Protein AF-A0A967Z0R7-F1 (afdb_monomer_lite)

Sequence (79 aa):
DKLRKDGRHVASEELKSGGRLLTNQNGRIVDGPYTETKEAIGGFFLIEANNLEEALEISQECPHFNYGGSVEIREVNPH

Secondary structure (DSSP, 8-state):
-HHHHTT-EEEEEEPPS--EEE-SSTT-EEESS-TT-SS---EEEEE--SSHHHHHHHHTT-GGGGGT------PPPP-

pLDDT: mean 78.86, std 12.48, range [52.75, 95.56]

Radius of gyration: 15.41 Å; chains: 1; bounding box: 30×32×38 Å

Structure (mmCIF, N/CA/C/O backbone):
data_AF-A0A967Z0R7-F1
#
_entry.id   AF-A0A967Z0R7-F1
#
loop_
_atom_site.group_PDB
_atom_site.id
_atom_site.type_symbol
_atom_site.label_atom_id
_atom_site.label_alt_id
_atom_site.label_comp_id
_atom_site.label_asym_id
_atom_site.label_entity_id
_atom_site.label_seq_id
_atom_site.pdbx_PDB_ins_code
_atom_site.Cartn_x
_atom_site.Cartn_y
_atom_site.Cartn_z
_atom_site.occupancy
_atom_site.B_iso_or_equiv
_atom_site.auth_seq_id
_atom_site.auth_comp_id
_atom_site.auth_asym_id
_atom_site.auth_atom_id
_atom_site.pdbx_PDB_model_num
ATOM 1 N N . ASP A 1 1 ? -9.467 -14.737 4.801 1.00 61.06 1 ASP A N 1
ATOM 2 C CA . ASP A 1 1 ? -9.017 -13.351 4.925 1.00 61.06 1 ASP A CA 1
ATOM 3 C C . ASP A 1 1 ? -9.769 -12.663 6.054 1.00 61.06 1 ASP A C 1
ATOM 5 O O . ASP A 1 1 ? -10.998 -12.710 6.046 1.00 61.06 1 ASP A O 1
ATOM 9 N N . LYS A 1 2 ? -9.055 -12.162 7.064 1.00 62.88 2 LYS A N 1
ATOM 10 C CA . LYS A 1 2 ? -9.623 -11.590 8.302 1.00 62.88 2 LYS A CA 1
ATOM 11 C C . LYS A 1 2 ? -10.360 -10.282 7.998 1.00 62.88 2 LYS A C 1
ATOM 13 O O . LYS A 1 2 ? -11.520 -10.135 8.358 1.00 62.88 2 LYS A O 1
ATOM 18 N N . LEU A 1 3 ? -9.777 -9.449 7.136 1.00 65.50 3 LEU A N 1
ATOM 19 C CA . LEU A 1 3 ? -10.367 -8.186 6.677 1.00 65.50 3 LEU A CA 1
ATOM 20 C C . LEU A 1 3 ? -11.685 -8.369 5.924 1.00 65.50 3 LEU A C 1
ATOM 22 O O . LEU A 1 3 ? -12.626 -7.601 6.106 1.00 65.50 3 LEU A O 1
ATOM 26 N N . ARG A 1 4 ? -11.786 -9.435 5.122 1.00 63.00 4 ARG A N 1
ATOM 27 C CA . ARG A 1 4 ? -13.028 -9.774 4.417 1.00 63.00 4 ARG A CA 1
ATOM 28 C C . ARG A 1 4 ? -14.118 -10.295 5.356 1.00 63.00 4 ARG A C 1
ATOM 30 O O . ARG A 1 4 ? -15.293 -10.193 5.026 1.00 63.00 4 ARG A O 1
ATOM 37 N N . LYS A 1 5 ? -13.743 -10.889 6.494 1.00 66.62 5 LYS A N 1
ATOM 38 C CA . LYS A 1 5 ? -14.691 -11.372 7.510 1.00 66.62 5 LYS A CA 1
ATOM 39 C C . LYS A 1 5 ? -15.161 -10.255 8.439 1.00 66.62 5 LYS A C 1
ATOM 41 O O . LYS A 1 5 ? -16.321 -10.270 8.830 1.00 66.62 5 LYS A O 1
ATOM 46 N N . ASP A 1 6 ? -14.295 -9.287 8.713 1.00 70.50 6 ASP A N 1
ATOM 47 C CA . ASP A 1 6 ? -14.567 -8.183 9.637 1.00 70.50 6 ASP A CA 1
ATOM 48 C C . ASP A 1 6 ? -15.270 -6.992 8.956 1.00 70.50 6 ASP A C 1
ATOM 50 O O . ASP A 1 6 ? -15.499 -5.965 9.585 1.00 70.50 6 ASP A O 1
ATOM 54 N N . GLY A 1 7 ? -15.617 -7.116 7.667 1.00 74.12 7 GLY A N 1
ATOM 55 C CA . GLY A 1 7 ? -16.330 -6.088 6.897 1.00 74.12 7 GLY A CA 1
ATOM 56 C C . GLY A 1 7 ? -15.477 -4.883 6.493 1.00 74.12 7 GLY A C 1
ATOM 57 O O . GLY A 1 7 ? -15.995 -3.956 5.891 1.00 74.12 7 GLY A O 1
ATOM 58 N N . ARG A 1 8 ? -14.173 -4.905 6.784 1.00 74.94 8 ARG A N 1
ATOM 59 C CA . ARG A 1 8 ? -13.253 -3.772 6.587 1.00 74.94 8 ARG A CA 1
ATOM 60 C C . ARG A 1 8 ? -12.542 -3.773 5.240 1.00 74.94 8 ARG A C 1
ATOM 62 O O . ARG A 1 8 ? -11.758 -2.875 4.961 1.00 74.94 8 ARG A O 1
ATOM 69 N N . HIS A 1 9 ? -12.756 -4.796 4.420 1.00 80.50 9 HIS A N 1
ATOM 70 C CA . HIS A 1 9 ? -12.168 -4.897 3.091 1.00 80.50 9 HIS A CA 1
ATOM 71 C C . HIS A 1 9 ? -13.089 -4.262 2.047 1.00 80.50 9 HIS A C 1
ATOM 73 O O . HIS A 1 9 ? -14.157 -4.808 1.760 1.00 80.50 9 HIS A O 1
ATOM 79 N N . VAL A 1 10 ? -12.630 -3.182 1.416 1.00 82.00 10 VAL A N 1
ATOM 80 C CA . VAL A 1 10 ? -13.339 -2.543 0.301 1.00 82.00 10 VAL A CA 1
ATOM 81 C C . VAL A 1 10 ? -12.850 -3.111 -1.033 1.00 82.00 10 VAL A C 1
ATOM 83 O O . VAL A 1 10 ? -13.662 -3.567 -1.835 1.00 82.00 10 VAL A O 1
AT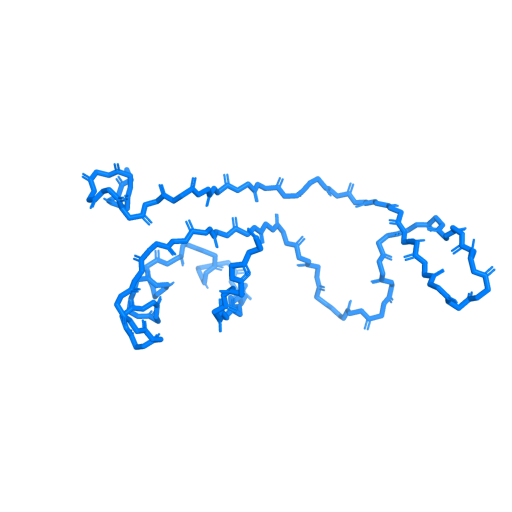OM 86 N N . ALA A 1 11 ? -11.531 -3.153 -1.257 1.00 81.56 11 ALA A N 1
ATOM 87 C CA . ALA A 1 11 ? -10.927 -3.696 -2.478 1.00 81.56 11 ALA A CA 1
ATOM 88 C C . ALA A 1 11 ? -9.493 -4.202 -2.249 1.00 81.56 11 ALA A C 1
ATOM 90 O O . ALA A 1 11 ? -8.772 -3.690 -1.393 1.00 81.56 11 ALA A O 1
ATOM 91 N N . SER A 1 12 ? -9.065 -5.173 -3.054 1.00 83.94 12 SER A N 1
ATOM 92 C CA . SER A 1 12 ? -7.684 -5.652 -3.116 1.00 83.94 12 SER A CA 1
ATOM 93 C C . SER A 1 12 ? -7.419 -6.142 -4.528 1.00 83.94 12 SER A C 1
ATOM 95 O O . SER A 1 12 ? -8.052 -7.095 -4.974 1.00 83.94 12 SER A O 1
ATOM 97 N N . GLU A 1 13 ? -6.516 -5.467 -5.232 1.00 86.81 13 GLU A N 1
ATOM 98 C CA . GLU A 1 13 ? -6.245 -5.756 -6.638 1.00 86.81 13 GLU A CA 1
ATOM 99 C C . GLU A 1 13 ? -4.738 -5.764 -6.898 1.00 86.81 13 GLU A C 1
ATOM 101 O O . GLU A 1 13 ? -4.006 -4.846 -6.510 1.00 86.81 13 GLU A O 1
ATOM 106 N N . GLU A 1 14 ? -4.282 -6.812 -7.582 1.00 87.38 14 GLU A N 1
ATOM 107 C CA . GLU A 1 14 ? -2.930 -6.906 -8.127 1.00 87.38 14 GLU A CA 1
ATOM 108 C C . GLU A 1 14 ? -2.852 -6.116 -9.437 1.00 87.38 14 GLU A C 1
ATOM 110 O O . GLU A 1 14 ? -3.729 -6.205 -10.305 1.00 87.38 14 GLU A O 1
ATOM 115 N N . LEU A 1 15 ? -1.774 -5.357 -9.611 1.00 85.44 15 LEU A N 1
ATOM 116 C CA . LEU A 1 15 ? -1.499 -4.669 -10.860 1.00 85.44 15 LEU A CA 1
ATOM 117 C C . LEU A 1 15 ? -0.701 -5.581 -11.788 1.00 85.44 15 LEU A C 1
ATOM 119 O O . LEU A 1 15 ? 0.340 -6.129 -11.433 1.00 85.44 15 LEU A O 1
ATOM 123 N N . LYS A 1 16 ? -1.164 -5.694 -13.034 1.00 81.69 16 LYS A N 1
ATOM 124 C CA . LYS A 1 16 ? -0.381 -6.345 -14.085 1.00 81.69 16 LYS A CA 1
ATOM 125 C C . LYS A 1 16 ? 0.894 -5.550 -14.343 1.00 81.69 16 LYS A C 1
ATOM 127 O O . LYS A 1 16 ? 0.883 -4.321 -14.332 1.00 81.69 16 LYS A O 1
ATOM 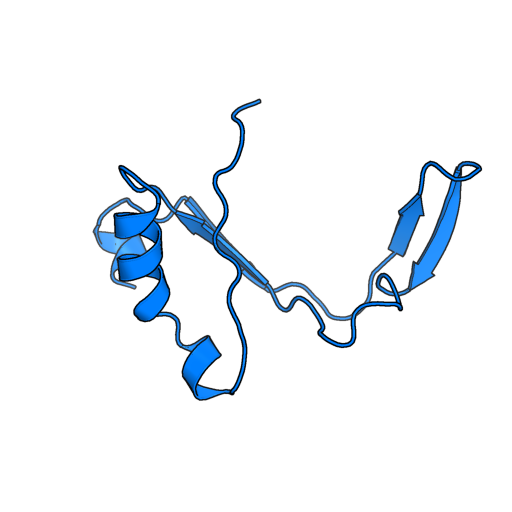132 N N . SER A 1 17 ? 1.972 -6.255 -14.664 1.00 80.56 17 SER A N 1
ATOM 133 C CA . SER A 1 17 ? 3.200 -5.616 -15.120 1.00 80.56 17 SER A CA 1
ATOM 134 C C . SER A 1 17 ? 2.971 -4.811 -16.409 1.00 80.56 17 SER A C 1
ATOM 136 O O . SER A 1 17 ? 2.216 -5.208 -17.301 1.00 80.56 17 SER A O 1
ATOM 138 N N . GLY A 1 18 ? 3.652 -3.666 -16.512 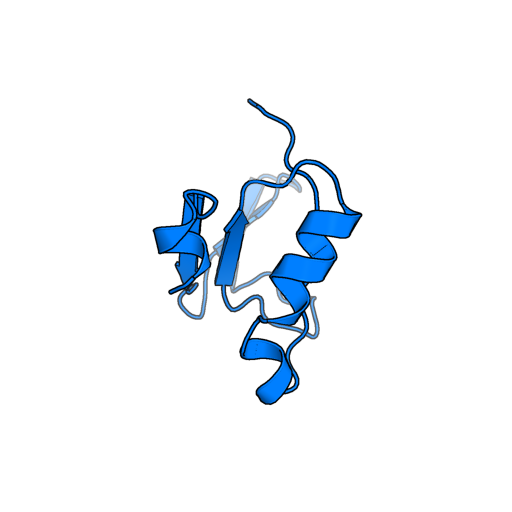1.00 74.94 18 GLY A N 1
ATOM 139 C CA . GLY A 1 18 ? 3.510 -2.732 -17.630 1.00 74.94 18 GLY A CA 1
ATOM 140 C C . GLY A 1 18 ? 2.440 -1.660 -17.398 1.00 74.94 18 GLY A C 1
ATOM 141 O O . GLY A 1 18 ? 1.931 -1.486 -16.299 1.00 74.94 18 GLY A O 1
ATOM 142 N N . GLY A 1 19 ? 2.140 -0.876 -18.434 1.00 77.12 19 GLY A N 1
ATOM 143 C CA . GLY A 1 19 ? 1.191 0.233 -18.340 1.00 77.12 19 GLY A CA 1
ATOM 144 C C . GLY A 1 19 ? 1.438 1.310 -19.388 1.00 77.12 19 GLY A C 1
ATOM 145 O O . GLY A 1 19 ? 2.291 1.157 -20.271 1.00 77.12 19 GLY A O 1
ATOM 146 N N . ARG A 1 20 ? 0.655 2.385 -19.304 1.00 73.06 20 ARG A N 1
ATOM 147 C CA . ARG A 1 20 ? 0.831 3.623 -20.067 1.00 73.06 20 ARG A CA 1
ATOM 148 C C . ARG A 1 20 ? 0.720 4.794 -19.112 1.00 73.06 20 ARG A C 1
ATOM 150 O O . ARG A 1 20 ? -0.224 4.859 -18.328 1.00 73.06 20 ARG A O 1
ATOM 157 N N . LEU A 1 21 ? 1.665 5.713 -19.211 1.00 73.81 21 LEU A N 1
ATOM 158 C CA . LEU A 1 21 ? 1.628 6.960 -18.474 1.00 73.81 21 LEU A CA 1
ATOM 159 C C . LEU A 1 21 ? 0.974 8.028 -19.356 1.00 73.81 21 LEU A C 1
ATOM 161 O O . LEU A 1 21 ? 1.456 8.317 -20.452 1.00 73.81 21 LEU A O 1
ATOM 165 N N . LEU A 1 22 ? -0.102 8.637 -18.863 1.00 70.56 22 LEU A N 1
ATOM 166 C CA . LEU A 1 22 ? -0.697 9.833 -19.454 1.00 70.56 22 LEU A CA 1
ATOM 167 C C . LEU A 1 22 ? -0.408 11.023 -18.534 1.00 70.56 22 LEU A C 1
ATOM 169 O O . LEU A 1 22 ? -0.853 11.035 -17.388 1.00 70.56 22 LEU A O 1
ATOM 173 N N . THR A 1 23 ? 0.327 12.024 -19.025 1.00 72.50 23 THR A N 1
ATOM 174 C CA . THR A 1 23 ? 0.617 13.254 -18.269 1.00 72.50 23 THR A CA 1
ATOM 175 C C . THR A 1 23 ? -0.011 14.475 -18.929 1.00 72.50 23 THR A C 1
ATOM 177 O O . THR A 1 23 ? -0.134 14.569 -20.150 1.00 72.50 23 THR A O 1
ATOM 180 N N . ASN A 1 24 ? -0.365 15.463 -18.105 1.00 69.31 24 ASN A N 1
ATOM 181 C CA . ASN A 1 24 ? -0.810 16.776 -18.579 1.00 69.31 24 ASN A CA 1
ATOM 182 C C . ASN A 1 24 ? 0.368 17.687 -18.995 1.00 69.31 24 ASN A C 1
ATOM 184 O O . ASN A 1 24 ? 0.168 18.813 -19.439 1.00 69.31 24 ASN A O 1
ATOM 188 N N . GLN A 1 25 ? 1.616 17.210 -18.892 1.00 61.09 25 GLN A N 1
ATOM 189 C CA . GLN A 1 25 ? 2.756 17.868 -19.530 1.00 61.09 25 GLN A CA 1
ATOM 190 C C . GLN A 1 25 ? 2.672 17.610 -21.040 1.00 61.09 25 GLN A C 1
ATOM 192 O O . GLN A 1 25 ? 3.196 16.628 -21.561 1.00 61.09 25 GLN A O 1
ATOM 197 N N . ASN A 1 26 ? 1.958 18.495 -21.736 1.00 58.28 26 ASN A N 1
ATOM 198 C CA . ASN A 1 26 ? 1.715 18.468 -23.182 1.00 58.28 26 ASN A CA 1
ATOM 199 C C . ASN A 1 26 ? 0.866 17.287 -23.692 1.00 58.28 26 ASN A C 1
ATOM 201 O O . ASN A 1 26 ? 0.958 16.942 -24.869 1.00 58.28 26 ASN A O 1
ATOM 205 N N . GLY A 1 27 ? 0.043 16.664 -22.838 1.00 62.59 27 GLY A N 1
ATOM 206 C CA . GLY A 1 27 ? -0.924 15.634 -23.252 1.00 62.59 27 GLY A CA 1
ATOM 207 C C . GLY A 1 27 ? -0.298 14.406 -23.923 1.00 62.59 27 GLY A C 1
ATOM 208 O O . GLY A 1 27 ? -0.956 13.725 -24.710 1.00 62.59 27 GLY A O 1
ATOM 209 N N . ARG A 1 28 ? 0.989 14.139 -23.671 1.00 63.53 28 ARG A N 1
ATOM 210 C CA . ARG A 1 28 ? 1.715 13.053 -24.328 1.00 63.53 28 ARG A CA 1
ATOM 211 C C . ARG A 1 28 ? 1.451 11.744 -23.590 1.00 63.53 28 ARG A C 1
ATOM 213 O O . ARG A 1 28 ? 1.781 11.605 -22.416 1.00 63.53 28 ARG A O 1
ATOM 220 N N . ILE A 1 29 ? 0.884 10.775 -24.305 1.00 65.19 29 ILE A N 1
ATOM 221 C CA . ILE A 1 29 ? 0.836 9.380 -23.862 1.00 65.19 29 ILE A CA 1
ATOM 222 C C . ILE A 1 29 ? 2.241 8.802 -24.053 1.00 65.19 29 ILE A C 1
ATOM 224 O O . ILE A 1 29 ? 2.787 8.856 -25.158 1.00 65.19 29 ILE A O 1
ATOM 228 N N . VAL A 1 30 ? 2.839 8.290 -22.980 1.00 65.69 30 VAL A N 1
ATOM 229 C CA . VAL A 1 30 ? 4.141 7.616 -23.014 1.00 65.69 30 VAL A CA 1
ATOM 230 C C . VAL A 1 30 ? 3.941 6.127 -22.743 1.00 65.69 30 VAL A C 1
ATOM 232 O O . VAL A 1 30 ? 3.241 5.724 -21.810 1.00 65.69 30 VAL A O 1
ATOM 235 N N . ASP A 1 31 ? 4.570 5.304 -23.579 1.00 58.03 31 ASP A N 1
ATOM 236 C CA . ASP A 1 31 ? 4.566 3.853 -23.449 1.00 58.03 31 ASP A CA 1
ATOM 237 C C . ASP A 1 31 ? 5.527 3.414 -22.338 1.00 58.03 31 ASP A C 1
ATOM 239 O O . ASP A 1 31 ? 6.743 3.465 -22.505 1.00 58.03 31 ASP A O 1
ATOM 243 N N . GLY A 1 32 ? 4.975 2.982 -21.201 1.00 58.62 32 GLY A N 1
ATOM 244 C CA . GLY A 1 32 ? 5.730 2.420 -20.081 1.00 58.62 32 GLY A CA 1
ATOM 245 C C . GLY A 1 32 ? 5.048 2.642 -18.724 1.00 58.62 32 GLY A C 1
ATOM 246 O O . GLY A 1 32 ? 4.207 3.537 -18.600 1.00 58.62 32 GLY A O 1
ATOM 247 N N . PRO A 1 33 ? 5.386 1.842 -17.694 1.00 58.91 33 PRO A N 1
ATOM 248 C CA . PRO A 1 33 ? 5.175 2.272 -16.314 1.00 58.91 33 PRO A CA 1
ATOM 249 C C . PRO A 1 33 ? 5.982 3.558 -16.082 1.00 58.91 33 PRO A C 1
ATOM 251 O O . PRO A 1 33 ? 7.021 3.735 -16.715 1.00 58.91 33 PRO A O 1
ATOM 254 N N . TYR A 1 34 ? 5.516 4.459 -15.214 1.00 61.38 34 TYR A N 1
ATOM 255 C CA . TYR A 1 34 ? 6.262 5.669 -14.849 1.00 61.38 34 TYR A CA 1
ATOM 256 C C . TYR A 1 34 ? 7.695 5.284 -14.431 1.00 61.38 34 TYR A C 1
ATOM 258 O O . TYR A 1 34 ? 7.903 4.693 -13.376 1.00 61.38 34 TYR A O 1
ATOM 266 N N . THR A 1 35 ? 8.677 5.543 -15.297 1.00 52.75 35 THR A N 1
ATOM 267 C CA . THR A 1 35 ? 10.004 4.903 -15.272 1.00 52.75 35 THR A CA 1
ATOM 268 C C . THR A 1 35 ? 10.986 5.521 -14.271 1.00 52.75 35 THR A C 1
ATOM 270 O O . THR A 1 35 ?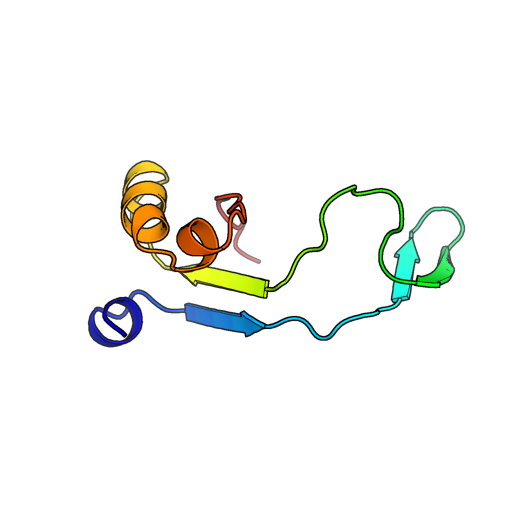 12.186 5.282 -14.368 1.00 52.7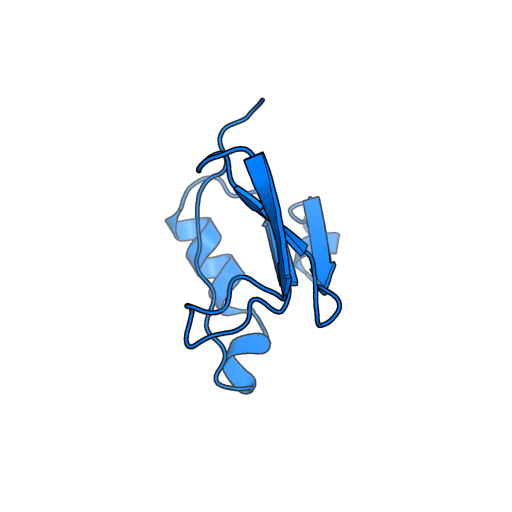5 35 THR A O 1
ATOM 273 N N . GLU A 1 36 ? 10.506 6.308 -13.308 1.00 54.59 36 GLU A N 1
ATOM 274 C CA . GLU A 1 36 ? 11.359 7.032 -12.356 1.00 54.59 36 GLU A CA 1
ATOM 275 C C . GLU A 1 36 ? 11.073 6.723 -10.883 1.00 54.59 36 GLU A C 1
ATOM 277 O O . GLU A 1 36 ? 11.503 7.457 -9.996 1.00 54.59 36 GLU A O 1
ATOM 282 N N . THR A 1 37 ? 10.406 5.610 -10.583 1.00 55.97 37 THR A N 1
ATOM 283 C CA . THR A 1 37 ? 10.460 5.031 -9.237 1.00 55.97 37 THR A CA 1
ATOM 284 C C . THR A 1 37 ? 11.361 3.804 -9.269 1.00 55.97 37 THR A C 1
ATOM 286 O O . THR A 1 37 ? 11.201 2.911 -10.096 1.00 55.97 37 THR A O 1
ATOM 289 N N . LYS A 1 38 ? 12.342 3.741 -8.359 1.00 59.06 38 LYS A N 1
ATOM 290 C CA . LYS A 1 38 ? 13.190 2.547 -8.168 1.00 59.06 38 LYS A CA 1
ATOM 291 C C . LYS A 1 38 ? 12.386 1.317 -7.718 1.00 59.06 38 LYS A C 1
ATOM 293 O O . LYS A 1 38 ? 12.932 0.222 -7.657 1.00 59.06 38 LYS A O 1
ATOM 298 N N . GLU A 1 39 ? 11.107 1.508 -7.414 1.00 71.31 39 GLU A N 1
ATOM 299 C CA . GLU A 1 39 ? 10.194 0.527 -6.854 1.00 71.31 39 GLU A CA 1
ATOM 300 C C . GLU A 1 39 ? 8.940 0.452 -7.736 1.00 71.31 39 GLU A C 1
ATOM 302 O O . GLU A 1 39 ? 8.367 1.478 -8.120 1.00 71.31 39 GLU A O 1
ATOM 307 N N . ALA A 1 40 ? 8.542 -0.770 -8.094 1.00 76.00 40 ALA A N 1
ATOM 308 C CA . ALA A 1 40 ? 7.319 -1.038 -8.840 1.00 76.00 40 ALA A CA 1
ATOM 309 C C . ALA A 1 40 ? 6.140 -1.195 -7.869 1.00 76.00 40 ALA A C 1
ATOM 311 O O . ALA A 1 40 ? 6.251 -1.905 -6.871 1.00 76.00 40 ALA A O 1
ATOM 312 N N . ILE A 1 41 ? 5.000 -0.576 -8.181 1.00 83.88 41 ILE A N 1
ATOM 313 C CA . ILE A 1 41 ? 3.759 -0.771 -7.421 1.00 83.88 41 ILE A CA 1
ATOM 314 C C . ILE A 1 41 ? 3.110 -2.075 -7.896 1.00 83.88 41 ILE A C 1
ATOM 316 O O . ILE A 1 41 ? 2.687 -2.169 -9.047 1.00 83.88 41 ILE A O 1
ATOM 320 N N . GLY A 1 42 ? 3.053 -3.081 -7.020 1.00 85.12 42 GLY A N 1
ATOM 321 C CA . GLY A 1 42 ? 2.494 -4.402 -7.341 1.00 85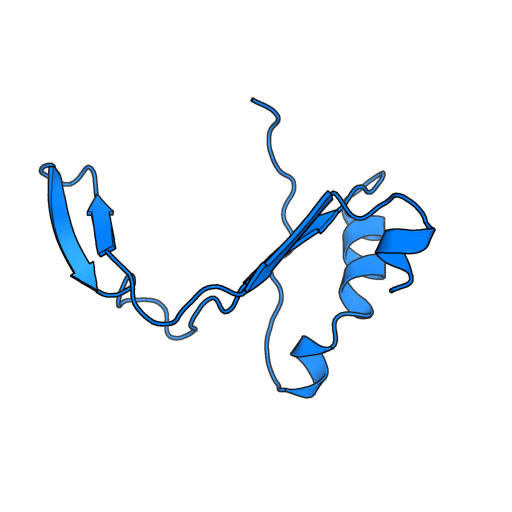.12 42 GLY A CA 1
ATOM 322 C C . GLY A 1 42 ? 0.977 -4.518 -7.173 1.00 85.12 42 GLY A C 1
ATOM 323 O O . GLY A 1 42 ? 0.365 -5.424 -7.724 1.00 85.12 42 GLY A O 1
ATOM 324 N N . GLY A 1 43 ? 0.350 -3.611 -6.428 1.00 88.00 43 GLY A N 1
ATOM 325 C CA . GLY A 1 43 ? -1.056 -3.717 -6.051 1.00 88.00 43 GLY A CA 1
ATOM 326 C C . GLY A 1 43 ? -1.468 -2.624 -5.078 1.00 88.00 43 GLY A C 1
ATOM 327 O O . GLY A 1 43 ? -0.635 -1.827 -4.640 1.00 88.00 43 GLY A O 1
ATOM 328 N N . PHE A 1 44 ? -2.748 -2.608 -4.722 1.00 89.69 44 PHE A N 1
ATOM 329 C CA . PHE A 1 44 ? -3.253 -1.781 -3.629 1.00 89.69 44 PHE A CA 1
ATOM 330 C C . PHE A 1 44 ? -4.317 -2.524 -2.818 1.00 89.69 44 PHE A C 1
ATOM 332 O O . PHE A 1 44 ? -4.959 -3.462 -3.298 1.00 89.69 44 PHE A O 1
ATOM 339 N N . PHE A 1 45 ? -4.512 -2.066 -1.584 1.00 89.50 45 PHE A N 1
ATOM 340 C CA . PHE A 1 45 ? -5.605 -2.468 -0.708 1.00 89.50 45 PHE A CA 1
ATOM 341 C C . PHE A 1 45 ? -6.393 -1.216 -0.332 1.00 89.50 45 PHE A C 1
ATOM 343 O O . PHE A 1 45 ? -5.798 -0.188 -0.013 1.00 89.50 45 PHE A O 1
ATOM 350 N N . LEU A 1 46 ? -7.718 -1.304 -0.354 1.00 91.88 46 LEU A N 1
ATOM 351 C CA . LEU A 1 46 ? -8.607 -0.291 0.197 1.00 91.88 46 LEU A CA 1
ATOM 352 C C . LEU A 1 46 ? -9.334 -0.898 1.394 1.00 91.88 46 LEU A C 1
ATOM 354 O O . LEU A 1 46 ? -10.024 -1.915 1.265 1.00 91.88 46 LEU A O 1
ATOM 358 N N . ILE A 1 47 ? -9.147 -0.274 2.552 1.00 91.50 47 ILE A N 1
ATOM 359 C CA . ILE A 1 47 ? -9.678 -0.734 3.832 1.00 91.50 47 ILE A CA 1
ATOM 360 C C . ILE A 1 47 ? -10.464 0.376 4.522 1.00 91.50 47 ILE A C 1
ATOM 362 O O . ILE A 1 47 ? -10.196 1.557 4.308 1.00 91.50 47 ILE A O 1
ATOM 366 N N . GLU A 1 48 ? -11.396 -0.014 5.384 1.00 92.44 48 GLU A N 1
ATOM 367 C CA . GLU A 1 48 ? -12.035 0.888 6.340 1.00 92.44 48 GLU A CA 1
ATOM 368 C C . GLU A 1 48 ? -11.314 0.824 7.691 1.00 92.44 48 GLU A C 1
ATOM 370 O O . GLU A 1 48 ? -11.092 -0.255 8.251 1.00 92.44 48 GLU A O 1
ATOM 375 N N . ALA A 1 49 ? -10.967 1.997 8.215 1.00 93.69 49 ALA A N 1
ATOM 376 C CA . ALA A 1 49 ? -10.363 2.191 9.527 1.00 93.69 49 ALA A CA 1
ATOM 377 C C . ALA A 1 49 ? -10.880 3.503 10.134 1.00 93.69 49 ALA A C 1
ATOM 379 O O . ALA A 1 49 ? -11.223 4.435 9.408 1.00 93.69 49 ALA A O 1
ATOM 380 N N . ASN A 1 50 ? -10.934 3.589 11.462 1.00 94.00 50 ASN A N 1
ATOM 381 C CA . ASN A 1 50 ? -11.396 4.777 12.179 1.00 94.00 50 ASN A CA 1
ATOM 382 C C . ASN A 1 50 ? -10.362 5.916 12.157 1.00 94.00 50 ASN A C 1
ATOM 384 O O . ASN A 1 50 ? -10.725 7.074 12.359 1.00 94.00 50 ASN A O 1
ATOM 388 N N . ASN A 1 51 ? -9.078 5.591 11.986 1.00 94.12 51 ASN A N 1
ATOM 389 C CA . ASN A 1 51 ? -7.958 6.531 11.922 1.00 94.12 51 ASN A CA 1
ATOM 390 C C . ASN A 1 51 ? -6.719 5.879 11.275 1.00 94.12 51 ASN A C 1
ATOM 392 O O . ASN A 1 51 ? -6.724 4.690 10.937 1.00 94.12 51 ASN A O 1
ATOM 396 N N . LEU A 1 52 ? -5.660 6.674 11.092 1.00 94.31 52 LEU A N 1
ATOM 397 C CA . LEU A 1 52 ? -4.416 6.240 10.453 1.00 94.31 52 LEU A CA 1
ATOM 398 C C . LEU A 1 52 ? -3.673 5.178 11.278 1.00 94.31 52 LEU A C 1
ATOM 400 O O . LEU A 1 52 ? -3.066 4.276 10.705 1.00 94.31 52 LEU A O 1
ATOM 404 N N . GLU A 1 53 ? -3.736 5.256 12.606 1.00 95.56 53 GLU A N 1
ATOM 405 C CA . GLU A 1 53 ? -3.117 4.290 13.515 1.00 95.56 53 GLU A CA 1
ATOM 406 C C . GLU A 1 53 ? -3.748 2.899 13.373 1.00 95.56 53 GLU A C 1
ATOM 408 O O . GLU A 1 53 ? -3.032 1.911 13.228 1.00 95.56 53 GLU A O 1
ATOM 413 N N . GLU A 1 54 ? -5.079 2.809 13.319 1.00 94.75 54 GLU A N 1
ATOM 414 C CA . GLU A 1 54 ? -5.774 1.539 13.084 1.00 94.75 54 GLU A CA 1
ATOM 415 C C . GLU A 1 54 ? -5.476 0.990 11.680 1.00 94.75 54 GLU A C 1
ATOM 417 O O . GLU A 1 54 ? -5.269 -0.214 11.510 1.00 94.75 54 GLU A O 1
ATOM 422 N N . ALA A 1 55 ? -5.390 1.858 10.666 1.00 94.44 55 ALA A N 1
ATOM 423 C CA . ALA A 1 55 ? -4.982 1.450 9.322 1.00 94.44 55 ALA A CA 1
ATOM 424 C C . ALA A 1 55 ? -3.547 0.891 9.300 1.00 94.44 55 ALA A C 1
ATOM 426 O O . ALA A 1 55 ? -3.275 -0.088 8.597 1.00 94.44 55 ALA A O 1
ATOM 427 N N . LEU A 1 56 ? -2.637 1.477 10.085 1.00 93.25 56 LEU A N 1
ATOM 428 C CA . LEU A 1 56 ? -1.269 0.991 10.258 1.00 93.25 56 LEU A CA 1
ATOM 429 C C . LEU A 1 56 ? -1.251 -0.388 10.923 1.00 93.25 56 LEU A C 1
ATOM 431 O O . LEU A 1 56 ? -0.591 -1.288 10.407 1.00 93.25 56 LEU A O 1
ATOM 435 N N . GLU A 1 57 ? -1.983 -0.574 12.023 1.00 93.00 57 GLU A N 1
ATOM 436 C CA . GLU A 1 57 ? -2.090 -1.866 12.717 1.00 93.00 57 GLU A CA 1
ATOM 437 C C . GLU A 1 57 ? -2.626 -2.964 11.794 1.00 93.00 57 GLU A C 1
ATOM 439 O O . GLU A 1 57 ? -2.051 -4.050 11.723 1.00 93.00 57 GLU A O 1
ATOM 444 N N . ILE A 1 58 ? -3.671 -2.664 11.018 1.00 91.12 58 ILE A N 1
ATOM 445 C CA . ILE A 1 58 ? -4.200 -3.579 10.001 1.00 91.12 58 ILE A CA 1
ATOM 446 C C . ILE A 1 58 ? -3.126 -3.912 8.955 1.00 91.12 58 ILE A C 1
ATOM 448 O O . ILE A 1 58 ? -2.945 -5.073 8.584 1.00 91.12 58 ILE A O 1
ATOM 452 N N . SER A 1 59 ? -2.401 -2.897 8.482 1.00 91.25 59 SER A N 1
ATOM 453 C CA . SER A 1 59 ? -1.413 -3.050 7.411 1.00 91.25 59 SER A CA 1
ATOM 454 C C . SER A 1 59 ? -0.189 -3.858 7.838 1.00 91.25 59 SER A C 1
ATOM 456 O O . SER A 1 59 ? 0.441 -4.466 6.976 1.00 91.25 59 SER A O 1
ATOM 458 N N . GLN A 1 60 ? 0.131 -3.929 9.138 1.00 89.00 60 GLN A N 1
ATOM 459 C CA . GLN A 1 60 ? 1.230 -4.750 9.674 1.00 89.00 60 GLN A CA 1
ATOM 460 C C . GLN A 1 60 ? 1.070 -6.247 9.376 1.00 89.00 60 GLN A C 1
ATOM 462 O O . GLN A 1 60 ? 2.068 -6.958 9.268 1.00 89.00 60 GLN A O 1
ATOM 467 N N . GLU A 1 61 ? -0.162 -6.727 9.189 1.00 85.12 61 GLU A N 1
ATOM 468 C CA . GLU A 1 61 ? -0.439 -8.117 8.813 1.00 85.12 61 GLU A CA 1
ATOM 469 C C . GLU A 1 61 ? -0.217 -8.388 7.303 1.00 85.12 61 GLU A C 1
ATOM 471 O O . GLU A 1 61 ? -0.436 -9.509 6.836 1.00 85.12 61 GLU A O 1
ATOM 476 N N . CYS A 1 62 ? 0.224 -7.396 6.513 1.00 83.50 62 CYS A N 1
ATOM 477 C CA . CYS A 1 62 ? 0.406 -7.545 5.070 1.00 83.50 62 CYS A CA 1
ATOM 478 C C . CYS A 1 62 ? 1.541 -8.537 4.732 1.00 83.50 62 CYS A C 1
ATOM 480 O O . CYS A 1 62 ? 2.703 -8.305 5.080 1.00 83.50 62 CYS A O 1
ATOM 482 N N . PRO A 1 63 ? 1.264 -9.607 3.961 1.00 80.88 63 PRO A N 1
ATOM 483 C CA . PRO A 1 63 ? 2.270 -10.613 3.628 1.00 80.88 63 PRO A CA 1
ATOM 484 C C . PRO A 1 63 ? 3.402 -10.078 2.737 1.00 80.88 63 PRO A C 1
ATOM 486 O O . PRO A 1 63 ? 4.448 -10.719 2.659 1.00 80.88 63 PRO A O 1
ATOM 489 N N . HIS A 1 64 ? 3.240 -8.913 2.092 1.00 79.88 64 HIS A N 1
ATOM 490 C CA . HIS A 1 64 ? 4.267 -8.304 1.235 1.00 79.88 64 HIS A CA 1
ATOM 491 C C . HIS A 1 64 ? 5.560 -7.968 1.989 1.00 79.88 64 HIS A C 1
ATOM 493 O O . HIS A 1 64 ? 6.640 -8.020 1.394 1.00 79.88 64 HIS A O 1
ATOM 499 N N . PHE A 1 65 ? 5.482 -7.711 3.298 1.00 81.75 65 PHE A N 1
ATOM 500 C CA . PHE A 1 65 ? 6.670 -7.485 4.124 1.00 81.75 65 PHE A CA 1
ATOM 501 C C . PHE A 1 65 ? 7.589 -8.711 4.181 1.00 81.75 65 PHE A C 1
ATOM 503 O O . PHE A 1 65 ? 8.809 -8.562 4.224 1.00 81.75 65 PHE A O 1
ATOM 510 N N . ASN A 1 66 ? 7.036 -9.927 4.077 1.00 80.38 66 ASN A N 1
ATOM 511 C CA . ASN A 1 66 ? 7.824 -11.166 4.064 1.00 80.38 66 ASN A CA 1
ATOM 512 C C . ASN A 1 66 ? 8.682 -11.319 2.799 1.00 80.38 66 ASN A C 1
ATOM 514 O O . ASN A 1 66 ? 9.615 -12.119 2.782 1.00 80.38 66 ASN A O 1
ATOM 518 N N . TYR A 1 67 ? 8.378 -10.555 1.748 1.00 81.69 67 TYR A N 1
ATOM 519 C CA . TYR A 1 67 ? 9.094 -10.570 0.473 1.00 81.69 67 TYR A CA 1
ATOM 520 C C . TYR A 1 67 ? 10.009 -9.347 0.297 1.00 81.69 67 TYR A C 1
ATOM 522 O O . TYR A 1 67 ? 10.490 -9.097 -0.806 1.00 81.69 67 TYR A O 1
ATOM 530 N N . GLY A 1 68 ? 10.253 -8.583 1.371 1.00 82.00 68 GLY A N 1
ATOM 531 C CA . GLY A 1 68 ? 11.068 -7.365 1.330 1.00 82.00 68 GLY A CA 1
ATOM 532 C C . GLY A 1 68 ? 10.382 -6.180 0.644 1.00 82.00 68 GLY A C 1
ATOM 533 O O . GLY A 1 68 ? 11.055 -5.216 0.292 1.00 82.00 68 GLY A O 1
ATOM 534 N N . GLY A 1 69 ? 9.064 -6.259 0.433 1.00 84.88 69 GLY A N 1
ATOM 535 C CA . GLY A 1 69 ? 8.264 -5.154 -0.082 1.00 84.88 69 GLY A CA 1
ATOM 536 C C . GLY A 1 69 ? 7.953 -4.110 0.990 1.00 84.88 69 GLY A C 1
ATOM 537 O O . GLY A 1 69 ? 8.119 -4.342 2.188 1.00 84.88 69 GLY A O 1
ATOM 538 N N . SER A 1 70 ? 7.455 -2.964 0.544 1.00 88.69 70 SER A N 1
ATOM 539 C CA . SER A 1 70 ? 6.967 -1.870 1.382 1.00 88.69 70 SER A CA 1
ATOM 540 C C . SER A 1 70 ? 5.481 -1.611 1.103 1.00 88.69 70 SER A C 1
ATOM 542 O O . SER A 1 70 ? 4.949 -2.010 0.066 1.00 88.69 70 SER A O 1
ATOM 544 N N . VAL A 1 71 ? 4.793 -0.973 2.052 1.00 90.25 71 VAL A N 1
ATOM 545 C CA . VAL A 1 71 ? 3.397 -0.536 1.909 1.00 90.25 71 VAL A CA 1
ATOM 546 C C . VAL A 1 71 ? 3.317 0.918 2.364 1.00 90.25 71 VAL A C 1
ATOM 548 O O . VAL A 1 71 ? 3.691 1.233 3.492 1.00 90.25 71 VAL A O 1
ATOM 551 N N . GLU A 1 72 ? 2.839 1.800 1.488 1.00 91.88 72 GLU A N 1
ATOM 552 C CA . GLU A 1 72 ? 2.494 3.187 1.817 1.00 91.88 72 GLU A CA 1
ATOM 553 C C . GLU A 1 72 ? 1.023 3.244 2.249 1.00 91.88 72 GLU A C 1
ATOM 555 O O . GLU A 1 72 ? 0.151 2.720 1.557 1.00 91.88 72 GLU A O 1
ATOM 560 N N . ILE A 1 73 ? 0.742 3.875 3.391 1.00 93.75 73 ILE A N 1
ATOM 561 C CA . ILE A 1 73 ? -0.604 3.945 3.975 1.00 93.75 73 ILE A CA 1
ATOM 562 C C . ILE A 1 73 ? -1.075 5.389 3.910 1.00 93.75 73 ILE A C 1
ATOM 564 O O . ILE A 1 73 ? -0.438 6.282 4.473 1.00 93.75 73 ILE A O 1
ATOM 568 N N . ARG A 1 74 ? -2.182 5.621 3.204 1.00 95.19 74 ARG A N 1
ATOM 569 C CA . ARG A 1 74 ? -2.735 6.957 2.971 1.00 95.19 74 ARG A CA 1
ATOM 570 C C . ARG A 1 74 ? -4.247 6.947 3.026 1.00 95.19 74 ARG A C 1
ATOM 572 O O . ARG A 1 74 ? -4.889 6.050 2.490 1.00 95.19 74 ARG A O 1
ATOM 579 N N . GLU A 1 75 ? -4.789 7.996 3.628 1.00 93.88 75 GLU A N 1
ATOM 580 C CA . GLU A 1 75 ? -6.216 8.283 3.586 1.00 93.88 75 GLU A CA 1
ATOM 581 C C . GLU A 1 75 ? -6.634 8.702 2.169 1.00 93.88 75 GLU A C 1
ATOM 583 O O . GLU A 1 75 ? -5.900 9.408 1.464 1.00 93.88 75 GLU A O 1
ATOM 588 N N . VAL A 1 76 ? -7.815 8.250 1.747 1.00 92.00 76 VAL A N 1
ATOM 589 C CA . VAL A 1 76 ? -8.425 8.637 0.474 1.00 92.00 76 VAL A CA 1
ATOM 590 C C . VAL A 1 76 ? -9.429 9.756 0.714 1.00 92.00 76 VAL A C 1
ATOM 592 O O . VAL A 1 76 ? -10.226 9.696 1.645 1.00 92.00 76 VAL A O 1
ATOM 595 N N . ASN A 1 77 ? -9.424 10.768 -0.150 1.00 87.69 77 ASN A N 1
ATOM 596 C CA . ASN A 1 77 ? -10.494 11.757 -0.137 1.00 87.69 77 ASN A CA 1
ATOM 597 C C . ASN A 1 77 ? -11.730 11.154 -0.823 1.00 87.69 77 ASN A C 1
ATOM 599 O O . ASN A 1 77 ? -11.596 10.644 -1.939 1.00 87.69 77 ASN A O 1
ATOM 603 N N . PRO A 1 78 ? -12.921 11.212 -0.206 1.00 79.56 78 PRO A N 1
ATOM 604 C CA . PRO A 1 78 ? -14.148 10.805 -0.874 1.00 79.56 78 PRO A CA 1
ATOM 605 C C . PRO A 1 78 ? -14.443 11.741 -2.057 1.00 79.56 78 PRO A C 1
ATOM 607 O O . PRO A 1 78 ? -14.210 12.951 -1.980 1.00 79.56 78 PRO A O 1
ATOM 610 N N . HIS A 1 79 ? -14.954 11.166 -3.145 1.00 63.59 79 HIS A N 1
ATOM 611 C CA . HIS A 1 79 ? -15.408 11.871 -4.345 1.00 63.59 79 HIS A CA 1
ATOM 612 C C . HIS A 1 79 ? -16.909 11.680 -4.542 1.00 63.59 79 HIS A C 1
ATOM 614 O O . HIS A 1 79 ? -17.393 10.557 -4.273 1.00 63.59 79 HIS A O 1
#

Foldseek 3Di:
DVQVVVVFFPDKDFDDAFDWDQDPPVRDIHGTDPPPDPDDDGIDTHTDDPDQVRQVVVCVPPCVVVVVDDDDGDDDDDD